Protein AF-A0AAN9AFI0-F1 (afdb_monomer_lite)

Sequence (143 aa):
MSPRDMRKLESALKARKTDNIKLVKYMKSPECLEHLWNIFNEKTSCKRHEDYQDMNLRKDLLWSGIGPFQLDEDDEQIMSVIDIMREEIKSKRPDYSNGADYAFRVWMPEAIKEALRVVKKVPESKLEEAMNKGYGETLTEKK

Organism: Halocaridina rubra (NCBI:txid373956)

pLDDT: mean 82.64, std 14.39, range [37.81, 97.62]

Radius of gyration: 15.96 Å; chains: 1; bounding box: 44×31×42 Å

Secondary structure (DSSP, 8-state):
--HHHHHHHHHHHHHHHHHHHHHHHHHTSHHHHHHHHHHHTTSS--HHHHHHHSTTTGGGG------SS---TT-HHHHHHHHHHHHHHHHH-TT-TTHHHHIIIIIHHHHHHHHHHHHS---HHHHHHHHHH-SS--GGG--

Structure (mmCIF, N/CA/C/O backbone):
data_AF-A0AAN9AFI0-F1
#
_entry.id   AF-A0AAN9AFI0-F1
#
loop_
_atom_site.group_PDB
_atom_site.id
_atom_site.type_symbol
_atom_site.label_atom_id
_atom_site.label_alt_id
_atom_site.label_comp_id
_atom_site.label_asym_id
_atom_site.label_entity_id
_atom_site.label_seq_id
_atom_site.pdbx_PDB_ins_code
_atom_site.Cartn_x
_atom_site.Cartn_y
_atom_site.Cartn_z
_atom_site.occupancy
_atom_site.B_iso_or_equiv
_atom_site.auth_seq_id
_atom_site.auth_comp_id
_atom_site.auth_asym_id
_atom_site.auth_atom_id
_atom_site.pdbx_PDB_model_num
ATOM 1 N N . MET A 1 1 ? 25.533 -17.908 -12.164 1.00 62.56 1 MET A N 1
ATOM 2 C CA . MET A 1 1 ? 25.262 -16.780 -13.085 1.00 62.56 1 MET A CA 1
ATOM 3 C C . MET A 1 1 ? 26.541 -16.407 -13.806 1.00 62.56 1 MET A C 1
ATOM 5 O O . MET A 1 1 ? 27.573 -16.334 -13.149 1.00 62.56 1 MET A O 1
ATOM 9 N N . SER A 1 2 ? 26.504 -16.181 -15.121 1.00 84.31 2 SER A N 1
ATOM 10 C CA . SER A 1 2 ? 27.673 -15.636 -15.822 1.00 84.31 2 SER A CA 1
ATOM 11 C C . SER A 1 2 ? 27.814 -14.125 -15.559 1.00 84.31 2 SER A C 1
ATOM 13 O O . SER A 1 2 ? 26.818 -13.467 -15.246 1.00 84.31 2 SER A O 1
ATOM 15 N N . PRO A 1 3 ? 29.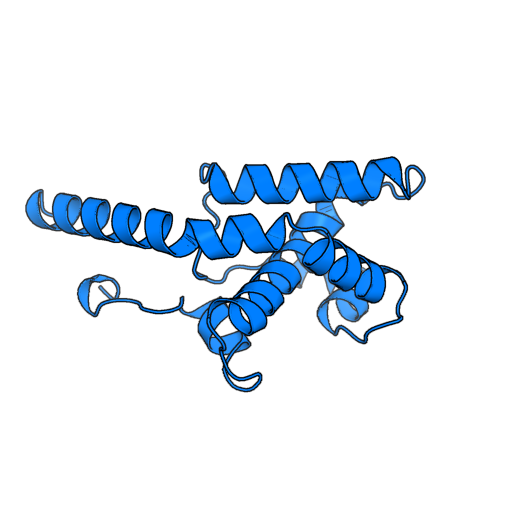002 -13.522 -15.754 1.00 83.12 3 PRO A N 1
ATOM 16 C CA . PRO A 1 3 ? 29.169 -12.065 -15.691 1.00 83.12 3 PRO A CA 1
ATOM 17 C C . PRO A 1 3 ? 28.240 -11.297 -16.648 1.00 83.12 3 PRO A C 1
ATOM 19 O O . PRO A 1 3 ? 27.859 -10.158 -16.384 1.00 83.12 3 PRO A O 1
ATOM 22 N N . ARG A 1 4 ? 27.845 -11.924 -17.764 1.00 77.31 4 ARG A N 1
ATOM 23 C CA . ARG A 1 4 ? 26.883 -11.365 -18.720 1.00 77.31 4 ARG A CA 1
ATOM 24 C C . ARG A 1 4 ? 25.459 -11.368 -18.165 1.00 77.31 4 ARG A C 1
ATOM 26 O O . ARG A 1 4 ? 24.719 -10.425 -18.431 1.00 77.31 4 ARG A O 1
ATOM 33 N N . ASP A 1 5 ? 25.091 -12.401 -17.414 1.00 73.75 5 ASP A N 1
ATOM 34 C CA . ASP A 1 5 ? 23.772 -12.500 -16.782 1.00 73.75 5 ASP A CA 1
ATOM 35 C C . ASP A 1 5 ? 23.651 -11.515 -15.618 1.00 73.75 5 ASP A C 1
ATOM 37 O O . ASP A 1 5 ? 22.640 -10.827 -15.528 1.00 73.75 5 ASP A O 1
ATOM 41 N N . MET A 1 6 ? 24.710 -11.342 -14.813 1.00 76.62 6 MET A N 1
ATOM 42 C CA . MET A 1 6 ? 24.724 -10.324 -13.750 1.00 76.62 6 MET A CA 1
ATOM 43 C C . MET A 1 6 ? 24.536 -8.907 -14.302 1.00 76.62 6 MET A C 1
ATOM 45 O O . MET A 1 6 ? 23.676 -8.179 -13.822 1.00 76.62 6 MET A O 1
ATOM 49 N N . ARG A 1 7 ? 25.240 -8.530 -15.379 1.00 78.69 7 ARG A N 1
ATOM 50 C CA . ARG A 1 7 ? 25.051 -7.205 -16.007 1.00 78.69 7 ARG A CA 1
ATOM 51 C C . ARG A 1 7 ? 23.639 -6.992 -16.559 1.00 78.69 7 ARG A C 1
ATOM 53 O O . ARG A 1 7 ? 23.127 -5.875 -16.531 1.00 78.69 7 ARG A O 1
ATOM 60 N N . LYS A 1 8 ? 23.008 -8.044 -17.094 1.00 77.62 8 LYS A N 1
ATOM 61 C CA . LYS A 1 8 ? 21.612 -7.974 -17.556 1.00 77.62 8 LYS A CA 1
ATOM 62 C C . LYS A 1 8 ? 20.653 -7.781 -16.386 1.00 77.62 8 LYS A C 1
ATOM 64 O O . LYS A 1 8 ? 19.754 -6.954 -16.494 1.00 77.62 8 LYS A O 1
ATOM 69 N N . LEU A 1 9 ? 20.875 -8.507 -15.292 1.00 75.69 9 LEU A N 1
ATOM 70 C CA . LEU A 1 9 ? 20.093 -8.387 -14.068 1.00 75.69 9 LEU A CA 1
ATOM 71 C C . LEU A 1 9 ? 20.204 -6.974 -13.480 1.00 75.69 9 LEU A C 1
ATOM 73 O O . LEU A 1 9 ? 19.187 -6.325 -13.276 1.00 75.69 9 LEU A O 1
ATOM 77 N N . GLU A 1 10 ? 21.417 -6.443 -13.315 1.00 77.88 10 GLU A N 1
ATOM 78 C CA . GLU A 1 10 ? 21.648 -5.073 -12.827 1.00 77.88 10 GLU A CA 1
ATOM 79 C C . GLU A 1 10 ? 20.941 -4.016 -13.689 1.00 77.88 10 GLU A C 1
ATOM 81 O O . GLU A 1 10 ? 20.301 -3.096 -13.172 1.00 77.88 10 GLU A O 1
ATOM 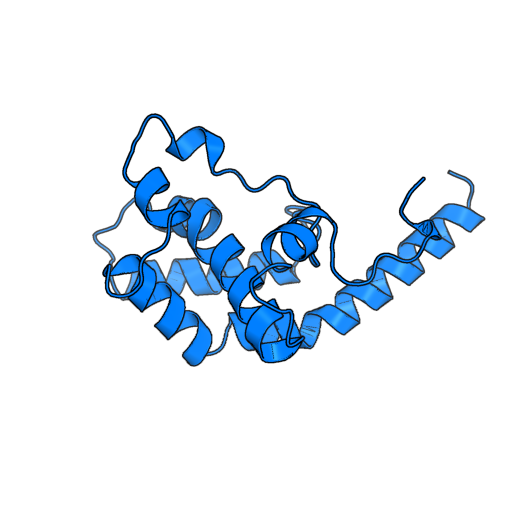86 N N . SER A 1 11 ? 21.018 -4.152 -15.017 1.00 79.38 11 SER A N 1
ATOM 87 C CA . SER A 1 11 ? 20.340 -3.241 -15.942 1.00 79.38 11 SER A CA 1
ATOM 88 C C . SER A 1 11 ? 18.817 -3.316 -15.815 1.00 79.38 11 SER A C 1
ATOM 90 O O . SER A 1 11 ? 18.155 -2.279 -15.889 1.00 79.38 11 SER A O 1
ATOM 92 N N . ALA A 1 12 ? 18.259 -4.516 -15.639 1.00 75.19 12 ALA A N 1
ATOM 93 C CA . ALA A 1 12 ? 16.825 -4.716 -15.462 1.00 75.19 12 ALA A CA 1
ATOM 94 C C . ALA A 1 12 ? 16.343 -4.132 -14.123 1.00 75.19 12 ALA A C 1
ATOM 96 O O . ALA A 1 12 ? 15.383 -3.362 -14.100 1.00 75.19 12 ALA A O 1
ATOM 97 N N . LEU A 1 13 ? 17.078 -4.374 -13.032 1.00 75.94 13 LEU A N 1
ATOM 98 C CA . LEU A 1 13 ? 16.794 -3.804 -11.711 1.00 75.94 13 LEU A CA 1
ATOM 99 C C . LEU A 1 13 ? 16.815 -2.272 -11.728 1.00 75.94 13 LEU A C 1
ATOM 101 O O . LEU A 1 13 ? 15.917 -1.627 -11.188 1.00 75.94 13 LEU A O 1
ATOM 105 N N . LYS A 1 14 ? 17.797 -1.660 -12.402 1.00 79.12 14 LYS A N 1
ATOM 106 C CA . LYS A 1 14 ? 17.871 -0.197 -12.533 1.00 79.12 14 LYS A CA 1
ATOM 107 C C . LYS A 1 14 ? 16.696 0.380 -13.331 1.00 79.12 14 LYS A C 1
ATOM 109 O O . LYS A 1 14 ? 16.163 1.432 -12.961 1.00 79.12 14 LYS A O 1
ATOM 114 N N . ALA A 1 15 ? 16.281 -0.294 -14.405 1.00 78.00 15 ALA A N 1
ATOM 115 C CA . ALA A 1 15 ? 15.107 0.100 -15.183 1.00 78.00 15 ALA A CA 1
ATOM 116 C C . ALA A 1 15 ? 13.826 0.023 -14.335 1.00 78.00 15 ALA A C 1
ATOM 118 O O . ALA A 1 15 ? 13.098 1.013 -14.256 1.00 78.00 15 ALA A O 1
ATOM 119 N N . ARG A 1 16 ? 13.621 -1.080 -13.598 1.00 75.75 16 ARG A N 1
ATOM 120 C CA . ARG A 1 16 ? 12.501 -1.229 -12.654 1.00 75.75 16 ARG A CA 1
ATOM 121 C C . ARG A 1 16 ? 12.491 -0.123 -11.598 1.00 75.75 16 ARG A C 1
ATOM 123 O O . ARG A 1 16 ? 11.478 0.553 -11.444 1.00 75.75 16 ARG A O 1
ATOM 130 N N . LYS A 1 17 ? 13.624 0.141 -10.931 1.00 77.94 17 LYS A N 1
ATOM 131 C CA . LYS A 1 17 ? 13.739 1.227 -9.934 1.00 77.94 17 LYS A CA 1
ATOM 132 C C . LYS A 1 17 ? 13.342 2.586 -10.508 1.00 77.94 17 LYS A C 1
ATOM 134 O O . LYS A 1 17 ? 12.692 3.370 -9.820 1.00 77.94 17 LYS A O 1
ATOM 139 N N . THR A 1 18 ? 13.693 2.854 -11.766 1.00 80.44 18 THR A N 1
ATOM 140 C CA . THR A 1 18 ? 13.323 4.096 -12.465 1.00 80.44 18 THR A CA 1
ATOM 141 C C . THR A 1 18 ? 11.820 4.156 -12.748 1.00 80.44 18 THR A C 1
ATOM 143 O O . THR A 1 18 ? 11.176 5.170 -12.470 1.00 80.44 18 THR A O 1
ATOM 146 N N . ASP A 1 19 ? 11.233 3.063 -13.232 1.00 79.50 19 ASP A N 1
ATOM 147 C CA . ASP A 1 19 ? 9.794 2.970 -13.501 1.00 79.50 19 ASP A CA 1
ATOM 148 C C . ASP A 1 19 ? 8.941 3.063 -12.230 1.00 79.50 19 ASP A C 1
ATOM 150 O O . ASP A 1 19 ? 7.813 3.577 -12.266 1.00 79.50 19 ASP A O 1
ATOM 154 N N . ASN A 1 20 ? 9.502 2.618 -11.109 1.00 85.00 20 ASN A N 1
ATOM 155 C CA . ASN A 1 20 ? 8.886 2.634 -9.793 1.00 85.00 20 ASN A CA 1
ATOM 156 C C . ASN A 1 20 ? 8.849 4.019 -9.148 1.00 85.00 20 ASN A C 1
ATOM 158 O O . ASN A 1 20 ? 8.002 4.246 -8.288 1.00 85.00 20 ASN A O 1
ATOM 162 N N . ILE A 1 21 ? 9.668 4.984 -9.584 1.00 88.62 21 ILE A N 1
ATOM 163 C CA . ILE A 1 21 ? 9.702 6.339 -8.996 1.00 88.62 21 ILE A CA 1
ATOM 164 C C . ILE A 1 21 ? 8.302 6.963 -8.951 1.00 88.62 21 ILE A C 1
ATOM 166 O O . ILE A 1 21 ? 7.918 7.573 -7.954 1.00 88.62 21 ILE A O 1
ATOM 170 N N . LYS A 1 22 ? 7.512 6.797 -10.019 1.00 89.06 22 LYS A N 1
ATOM 171 C CA . LYS A 1 22 ? 6.147 7.343 -10.085 1.00 89.06 22 LYS A CA 1
ATOM 172 C C . LYS A 1 22 ? 5.193 6.640 -9.117 1.00 89.06 22 LYS A C 1
ATOM 174 O O . LYS A 1 22 ? 4.338 7.308 -8.546 1.00 89.06 22 LYS A O 1
ATOM 179 N N . LEU A 1 23 ? 5.358 5.330 -8.924 1.00 91.00 23 LEU A N 1
ATOM 180 C CA . LEU A 1 23 ? 4.585 4.553 -7.953 1.00 91.00 23 LEU A CA 1
ATOM 181 C C . LEU A 1 23 ? 4.931 4.994 -6.530 1.00 91.00 23 LEU A C 1
ATOM 183 O O . LEU A 1 23 ? 4.039 5.363 -5.780 1.00 91.00 23 LEU A O 1
ATOM 187 N N . VAL A 1 24 ? 6.222 5.060 -6.195 1.00 91.56 24 VAL A N 1
ATOM 188 C CA . VAL A 1 24 ? 6.722 5.513 -4.885 1.00 91.56 24 VAL A CA 1
ATOM 189 C C . VAL A 1 24 ? 6.241 6.921 -4.571 1.00 91.56 24 VAL A C 1
ATOM 191 O O . VAL A 1 24 ? 5.752 7.176 -3.475 1.00 91.56 24 VAL A O 1
ATOM 194 N N . LYS A 1 25 ? 6.341 7.841 -5.536 1.00 93.81 25 LYS A N 1
ATOM 195 C CA . LYS A 1 25 ? 5.866 9.216 -5.365 1.00 93.81 25 LYS A CA 1
ATOM 196 C C . LYS A 1 25 ? 4.373 9.260 -5.039 1.00 93.81 25 LYS A C 1
ATOM 198 O O . LYS A 1 25 ? 3.977 10.049 -4.191 1.00 93.81 25 LYS A O 1
ATOM 203 N N . TYR A 1 26 ? 3.571 8.436 -5.708 1.00 95.25 26 TYR A N 1
ATOM 204 C CA . TYR A 1 26 ? 2.138 8.364 -5.453 1.00 95.25 26 TYR A CA 1
ATOM 205 C C . TYR A 1 26 ? 1.819 7.698 -4.107 1.00 95.25 26 TYR A C 1
ATOM 207 O O . TYR A 1 26 ? 1.012 8.223 -3.358 1.00 95.25 26 TYR A O 1
ATOM 215 N N . MET A 1 27 ? 2.500 6.611 -3.734 1.00 95.00 27 MET A N 1
ATOM 216 C CA . MET A 1 27 ? 2.282 5.947 -2.436 1.00 95.00 27 MET A CA 1
ATOM 217 C C . MET A 1 27 ? 2.545 6.868 -1.234 1.00 95.00 27 MET A C 1
ATOM 219 O O . MET A 1 27 ? 1.975 6.674 -0.167 1.00 95.00 27 MET A O 1
ATOM 223 N N . LYS A 1 28 ? 3.403 7.878 -1.410 1.00 95.00 28 LYS A N 1
ATOM 224 C CA . LYS A 1 28 ? 3.709 8.904 -0.402 1.00 95.00 28 LYS A CA 1
ATOM 225 C C . LYS A 1 28 ? 2.784 10.122 -0.466 1.00 95.00 28 LYS A C 1
ATOM 227 O O . LYS A 1 28 ? 2.969 11.059 0.307 1.00 95.00 28 LYS A O 1
ATOM 232 N N . SER A 1 29 ? 1.869 10.174 -1.429 1.00 96.56 29 SER A N 1
ATOM 233 C CA . SER A 1 29 ? 1.019 11.340 -1.637 1.00 96.56 29 SER A CA 1
ATOM 234 C C . SER A 1 29 ? -0.152 11.361 -0.646 1.00 96.56 29 SER A C 1
ATOM 236 O O . SER A 1 29 ? -0.576 10.299 -0.175 1.00 96.56 29 SER A O 1
ATOM 238 N N . PRO A 1 30 ? -0.705 12.547 -0.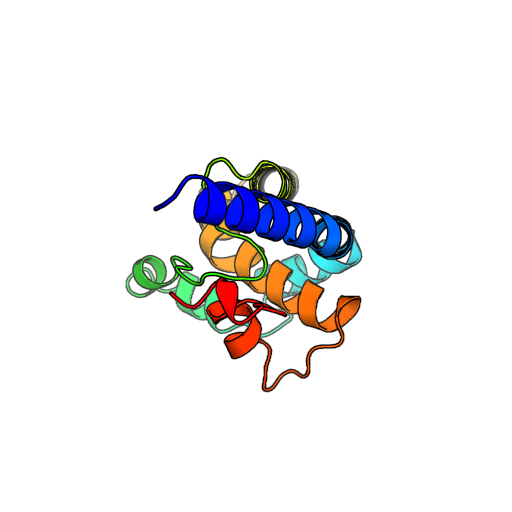328 1.00 96.69 30 PRO A N 1
ATOM 239 C CA . PRO A 1 30 ? -1.854 12.664 0.568 1.00 96.69 30 PRO A CA 1
ATOM 240 C C . PRO A 1 30 ? -3.054 11.827 0.122 1.00 96.69 30 PRO A C 1
ATOM 242 O O . PRO A 1 30 ? -3.738 11.258 0.962 1.00 96.69 30 PRO A O 1
ATOM 245 N N . GLU A 1 31 ? -3.276 11.706 -1.187 1.00 96.94 31 GLU A N 1
ATOM 246 C CA . GLU A 1 31 ? -4.383 10.942 -1.762 1.00 96.94 31 GLU A CA 1
ATOM 247 C C . GLU A 1 31 ? -4.260 9.445 -1.451 1.00 96.94 31 GLU A C 1
ATOM 249 O O . GLU A 1 31 ? -5.237 8.806 -1.063 1.00 96.94 31 GLU A O 1
ATOM 254 N N . CYS A 1 32 ? -3.053 8.879 -1.575 1.00 97.19 32 CYS A N 1
ATOM 255 C CA . CYS A 1 32 ? -2.826 7.484 -1.211 1.00 97.19 32 CYS A CA 1
ATOM 256 C C . CYS A 1 32 ? -2.953 7.288 0.305 1.00 97.19 32 CYS A C 1
ATOM 258 O O . CYS A 1 32 ? -3.591 6.338 0.752 1.00 97.19 32 CYS A O 1
ATOM 260 N N . LEU A 1 33 ? -2.396 8.195 1.114 1.00 97.19 33 LEU A N 1
ATOM 261 C CA . LEU A 1 33 ? -2.515 8.114 2.573 1.00 97.19 33 LEU A CA 1
ATOM 262 C C . LEU A 1 33 ? -3.975 8.224 3.036 1.00 97.19 33 LEU A C 1
ATOM 264 O O . LEU A 1 33 ? -4.388 7.499 3.938 1.00 97.19 33 LEU A O 1
ATOM 268 N N . GLU A 1 34 ? -4.782 9.078 2.408 1.00 97.62 34 GLU A N 1
ATOM 269 C CA . GLU A 1 34 ? -6.218 9.181 2.675 1.00 97.62 34 GLU A CA 1
ATOM 270 C C . GLU A 1 34 ? -6.945 7.866 2.370 1.00 97.62 34 GLU A C 1
ATOM 272 O O . GLU A 1 34 ? -7.738 7.401 3.191 1.00 97.62 34 GLU A O 1
ATOM 277 N N . HIS A 1 35 ? -6.639 7.221 1.241 1.00 97.12 35 HIS A N 1
ATOM 278 C CA . HIS A 1 35 ? -7.174 5.897 0.918 1.00 97.12 35 HIS A CA 1
ATOM 279 C C . HIS A 1 35 ? -6.832 4.858 2.001 1.00 97.12 35 HIS A C 1
ATOM 281 O O . HIS A 1 35 ? -7.714 4.153 2.496 1.00 97.12 35 HIS A O 1
ATOM 287 N N . LEU A 1 36 ? -5.574 4.816 2.444 1.00 97.25 36 LEU A N 1
ATOM 288 C CA . LEU A 1 36 ? -5.115 3.912 3.503 1.00 97.25 36 LEU A CA 1
ATOM 289 C C . LEU A 1 36 ? -5.797 4.184 4.852 1.00 97.25 36 LEU A C 1
ATOM 291 O O . LEU A 1 36 ? -6.110 3.251 5.599 1.00 97.25 36 LEU A O 1
ATOM 295 N N . TRP A 1 37 ? -6.079 5.451 5.155 1.00 97.62 37 TRP A N 1
ATOM 296 C CA . TRP A 1 37 ? -6.872 5.839 6.319 1.00 97.62 37 TRP A CA 1
ATOM 297 C C . TRP A 1 37 ? -8.341 5.447 6.189 1.00 97.62 37 TRP A C 1
ATOM 299 O O . TRP A 1 37 ? -8.955 5.080 7.190 1.00 97.62 37 TRP A O 1
ATOM 309 N N . ASN A 1 38 ? -8.922 5.505 4.993 1.00 97.62 38 ASN A N 1
ATOM 310 C CA . ASN A 1 38 ? -10.285 5.028 4.769 1.00 97.62 38 ASN A CA 1
ATOM 311 C C . ASN A 1 38 ? -10.388 3.516 4.996 1.00 97.62 38 ASN A C 1
ATOM 313 O O . ASN A 1 38 ? -11.367 3.077 5.593 1.00 97.62 38 ASN A O 1
ATOM 317 N N . ILE A 1 39 ? -9.362 2.743 4.627 1.00 96.69 39 ILE A N 1
ATOM 318 C CA . ILE A 1 39 ? -9.254 1.323 4.993 1.00 96.69 39 ILE A CA 1
ATOM 319 C C . ILE A 1 39 ? -9.139 1.160 6.513 1.00 96.69 39 ILE A C 1
ATOM 321 O O . ILE A 1 39 ? -9.904 0.416 7.112 1.00 96.69 39 ILE A O 1
ATOM 325 N N . PHE A 1 40 ? -8.210 1.879 7.153 1.00 95.69 40 PHE A N 1
ATOM 326 C CA . PHE A 1 40 ? -7.972 1.766 8.597 1.00 95.69 40 PHE A CA 1
ATOM 327 C C . PHE A 1 40 ? -9.211 2.098 9.442 1.00 95.69 40 PHE A C 1
ATOM 329 O O . PHE A 1 40 ? -9.425 1.494 10.485 1.00 95.69 40 PHE A O 1
ATOM 336 N N . ASN A 1 41 ? -10.012 3.070 8.999 1.00 95.69 41 ASN A N 1
ATOM 337 C CA . ASN A 1 41 ? -11.242 3.497 9.667 1.00 95.69 41 ASN A CA 1
ATOM 338 C C . ASN A 1 41 ? -12.494 2.769 9.146 1.00 95.69 41 ASN A C 1
ATOM 340 O O . ASN A 1 41 ? -13.597 3.274 9.348 1.00 95.69 41 ASN A O 1
ATOM 344 N N . GLU A 1 42 ? -12.331 1.658 8.419 1.00 95.19 42 GLU A N 1
ATOM 345 C CA . GLU A 1 42 ? -13.424 0.813 7.909 1.00 95.19 42 GLU A CA 1
ATOM 346 C C . GLU A 1 42 ? -14.427 1.547 6.990 1.00 95.19 42 GLU A C 1
ATOM 348 O O . GLU A 1 42 ? -15.547 1.096 6.756 1.00 95.19 42 GLU A O 1
ATOM 353 N N . LYS A 1 43 ? -14.025 2.682 6.405 1.00 96.62 43 LYS A N 1
ATOM 354 C CA . LYS A 1 43 ? -14.805 3.414 5.390 1.00 96.62 43 LYS A CA 1
ATOM 355 C C . LYS A 1 43 ? -14.692 2.780 4.004 1.00 96.62 43 LYS A C 1
ATOM 357 O O . LYS A 1 43 ? -15.477 3.088 3.110 1.00 96.62 43 LYS A O 1
ATOM 362 N N . THR A 1 44 ? -13.687 1.938 3.794 1.00 94.50 44 THR A N 1
ATOM 363 C CA . THR A 1 44 ? -13.467 1.166 2.569 1.00 94.50 44 THR A CA 1
ATOM 364 C C . THR A 1 44 ? -13.206 -0.278 2.972 1.00 94.50 44 THR A C 1
ATOM 366 O O . THR A 1 44 ? -12.288 -0.530 3.749 1.00 94.50 44 THR A O 1
ATOM 369 N N . SER A 1 45 ? -14.008 -1.220 2.459 1.00 93.56 45 SER A N 1
ATOM 370 C CA . SER A 1 45 ? -13.784 -2.646 2.727 1.00 93.56 45 SER A CA 1
ATOM 371 C C . SER A 1 45 ? -12.451 -3.079 2.131 1.00 93.56 45 SER A C 1
ATOM 373 O O . SER A 1 45 ? -12.112 -2.746 0.993 1.00 93.56 45 SER A O 1
ATOM 375 N N . CYS A 1 46 ? -11.690 -3.814 2.931 1.00 93.81 46 CYS A N 1
ATOM 376 C CA . CYS A 1 46 ? -10.401 -4.350 2.557 1.00 93.81 46 CYS A CA 1
ATOM 377 C C . CYS A 1 46 ? -10.235 -5.686 3.267 1.00 93.81 46 CYS A C 1
ATOM 379 O O . CYS A 1 46 ? -10.010 -5.736 4.476 1.00 93.81 46 CYS A O 1
ATOM 381 N N . LYS A 1 47 ? -10.280 -6.773 2.498 1.00 91.94 47 LYS A N 1
ATOM 382 C CA . LYS A 1 47 ? -10.125 -8.127 3.034 1.00 91.94 47 LYS A CA 1
ATOM 383 C C . LYS A 1 47 ? -8.847 -8.286 3.867 1.00 91.94 47 LYS A C 1
ATOM 385 O O . LYS A 1 47 ? -8.858 -8.914 4.911 1.00 91.94 47 LYS A O 1
ATOM 390 N N . ARG A 1 48 ? -7.745 -7.664 3.440 1.00 91.94 48 ARG A N 1
ATOM 391 C CA . ARG A 1 48 ? -6.456 -7.732 4.142 1.00 91.94 48 ARG A CA 1
ATOM 392 C C . ARG A 1 48 ? -6.494 -7.016 5.500 1.00 91.94 48 ARG A C 1
ATOM 394 O O . ARG A 1 48 ? -5.820 -7.450 6.427 1.00 91.94 48 ARG A O 1
ATOM 401 N N . HIS A 1 49 ? -7.283 -5.945 5.626 1.00 93.94 49 HIS A N 1
ATOM 402 C CA . HIS A 1 49 ? -7.562 -5.304 6.913 1.00 93.94 49 HIS A CA 1
ATOM 403 C C . HIS A 1 49 ? -8.431 -6.203 7.797 1.00 93.94 49 HIS A C 1
ATOM 405 O O . HIS A 1 49 ? -8.096 -6.398 8.961 1.00 93.94 49 HIS A O 1
ATOM 411 N N . GLU A 1 50 ? -9.500 -6.779 7.243 1.00 93.19 50 GLU A N 1
ATOM 412 C CA . GLU A 1 50 ? -10.398 -7.704 7.948 1.00 93.19 50 GLU A CA 1
ATOM 413 C C . GLU A 1 50 ? -9.618 -8.910 8.503 1.00 93.19 50 GLU A C 1
ATOM 415 O O . GLU A 1 50 ? -9.654 -9.176 9.704 1.00 93.19 50 GLU A O 1
ATOM 420 N N . ASP A 1 51 ? -8.805 -9.554 7.662 1.00 93.56 51 ASP A N 1
ATOM 421 C CA . ASP A 1 51 ? -7.939 -10.674 8.041 1.00 93.56 51 ASP A CA 1
ATOM 422 C C . ASP A 1 51 ? -6.890 -10.259 9.096 1.00 93.56 51 ASP A C 1
ATOM 424 O O . ASP A 1 51 ? -6.476 -11.070 9.920 1.00 93.56 51 ASP A O 1
ATOM 428 N N . TYR A 1 52 ? -6.447 -8.994 9.118 1.00 92.62 52 TYR A N 1
ATOM 429 C CA . TYR A 1 52 ? -5.466 -8.515 10.102 1.00 92.62 52 TYR A CA 1
ATOM 430 C C . TYR A 1 52 ? -6.048 -8.423 11.519 1.00 92.62 52 TYR A C 1
ATOM 432 O O . TYR A 1 52 ? -5.308 -8.559 12.508 1.00 92.62 52 TYR A O 1
ATOM 440 N N . GLN A 1 53 ? -7.357 -8.177 11.631 1.00 90.06 53 GLN A N 1
ATOM 441 C CA . GLN A 1 53 ? -8.049 -8.145 12.919 1.00 90.06 53 GLN A CA 1
ATOM 442 C C . GLN A 1 53 ? -8.139 -9.543 13.549 1.00 90.06 53 GLN A C 1
ATOM 444 O O . GLN A 1 53 ? -8.150 -9.655 14.776 1.00 90.06 53 GLN A O 1
ATOM 449 N N . ASP A 1 54 ? -8.112 -10.608 12.743 1.00 90.25 54 ASP A N 1
ATOM 450 C CA . ASP A 1 54 ? -8.012 -11.982 13.233 1.00 90.25 54 ASP A CA 1
ATOM 451 C C . ASP A 1 54 ? -6.548 -12.352 13.539 1.00 90.25 54 ASP A C 1
ATOM 453 O O . ASP A 1 54 ? -5.686 -12.452 12.662 1.00 90.25 54 ASP A O 1
ATOM 457 N N . MET A 1 55 ? -6.253 -12.600 14.819 1.00 83.19 55 MET A N 1
ATOM 458 C CA . MET A 1 55 ? -4.910 -12.985 15.269 1.00 83.19 55 MET A CA 1
ATOM 459 C C . MET A 1 55 ? -4.382 -14.268 14.612 1.00 83.19 55 MET A C 1
ATOM 461 O O . MET A 1 55 ? -3.162 -14.423 14.492 1.00 83.19 55 MET A O 1
ATOM 465 N N . ASN A 1 56 ? -5.259 -15.183 14.193 1.00 84.94 56 ASN A N 1
ATOM 466 C CA . ASN A 1 56 ? -4.853 -16.423 13.536 1.00 84.94 56 ASN A CA 1
ATOM 467 C C . ASN A 1 56 ? -4.416 -16.174 12.092 1.00 84.94 56 ASN A C 1
ATOM 469 O O . ASN A 1 56 ? -3.433 -16.764 11.654 1.00 84.94 56 ASN A O 1
ATOM 473 N N . LEU A 1 57 ? -5.100 -15.267 11.391 1.00 85.69 57 LEU A N 1
ATOM 474 C CA . LEU A 1 57 ? -4.847 -14.964 9.981 1.00 85.69 57 LEU A CA 1
ATOM 475 C C . LEU A 1 57 ? -3.720 -13.945 9.791 1.00 85.69 57 LEU A C 1
ATOM 477 O O . LEU A 1 57 ? -3.029 -13.974 8.775 1.00 85.69 57 LEU A O 1
ATOM 481 N N . ARG A 1 58 ? -3.452 -13.085 10.785 1.00 84.19 58 ARG A N 1
ATOM 482 C CA . ARG A 1 58 ? -2.408 -12.045 10.710 1.00 84.19 58 ARG A CA 1
ATOM 483 C C . ARG A 1 58 ? -1.042 -12.574 10.265 1.00 84.19 58 ARG A C 1
ATOM 485 O O . ARG A 1 58 ? -0.311 -11.874 9.559 1.00 84.19 58 ARG A O 1
ATOM 492 N N . LYS A 1 59 ? -0.682 -13.793 10.679 1.00 78.62 59 LYS A N 1
ATOM 493 C CA . LYS A 1 59 ? 0.603 -14.430 10.342 1.00 78.62 59 LYS A CA 1
ATOM 494 C C . LYS A 1 59 ? 0.755 -14.655 8.838 1.00 78.62 59 LYS A C 1
ATOM 496 O O . LYS A 1 59 ? 1.847 -14.433 8.318 1.00 78.62 59 LYS A O 1
ATOM 501 N N . ASP A 1 60 ? -0.344 -14.965 8.159 1.00 81.38 60 ASP A N 1
ATOM 502 C CA . ASP A 1 60 ? -0.392 -15.298 6.734 1.00 81.38 60 ASP A CA 1
ATOM 503 C C . ASP A 1 60 ? -0.435 -14.053 5.830 1.00 81.38 60 ASP A C 1
ATOM 505 O O . ASP A 1 60 ? -0.314 -14.154 4.612 1.00 81.38 60 ASP A O 1
ATOM 509 N N . LEU A 1 61 ? -0.550 -12.854 6.414 1.00 82.81 61 LEU A N 1
ATOM 510 C CA . LEU A 1 61 ? -0.600 -11.586 5.673 1.00 82.81 61 LEU A CA 1
ATOM 511 C C . LEU A 1 61 ? 0.765 -11.049 5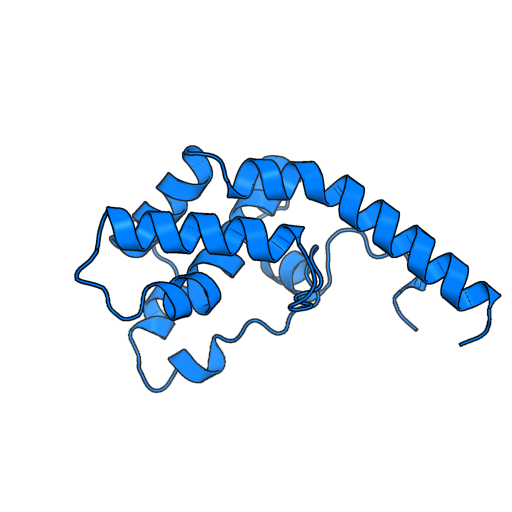.243 1.00 82.81 61 LEU A C 1
ATOM 513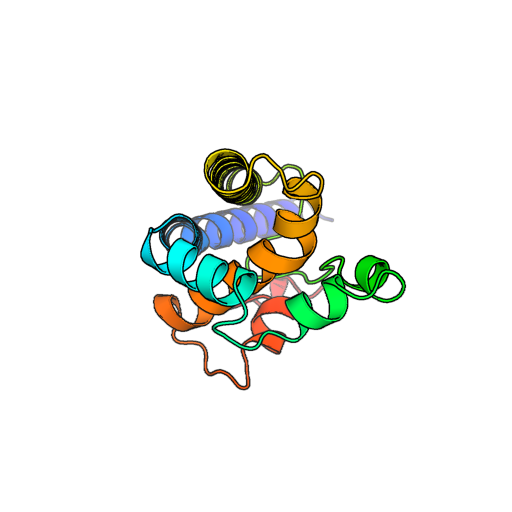 O O . LEU A 1 61 ? 0.833 -10.003 4.590 1.00 82.81 61 LEU A O 1
ATOM 517 N N . LEU A 1 62 ? 1.849 -11.744 5.597 1.00 75.75 62 LEU A N 1
ATOM 518 C CA . LEU A 1 62 ? 3.177 -11.436 5.080 1.00 75.75 62 LEU A CA 1
ATOM 519 C C . LEU A 1 62 ? 3.138 -11.522 3.556 1.00 75.75 62 LEU A C 1
ATOM 521 O O . LEU A 1 62 ? 2.955 -12.587 2.969 1.00 75.75 62 LEU A O 1
ATOM 525 N N . TRP A 1 63 ? 3.265 -10.367 2.911 1.00 69.31 63 TRP A N 1
ATOM 526 C CA . TRP A 1 63 ? 3.302 -10.313 1.464 1.00 69.31 63 TRP A CA 1
ATOM 527 C C . TRP A 1 63 ? 4.639 -10.886 0.982 1.00 69.31 63 TRP A C 1
ATOM 529 O O . TRP A 1 63 ? 5.698 -10.373 1.321 1.00 69.31 63 TRP A O 1
ATOM 539 N N . SER A 1 64 ? 4.568 -11.973 0.216 1.00 64.56 64 SER A N 1
ATOM 540 C CA . SER A 1 64 ? 5.713 -12.694 -0.357 1.00 64.56 64 SER A CA 1
ATOM 541 C C . SER A 1 64 ? 5.808 -12.548 -1.881 1.00 64.56 64 SER A C 1
ATOM 543 O O . SER A 1 64 ? 6.576 -13.257 -2.531 1.00 64.56 64 SER A O 1
ATOM 545 N N . GLY A 1 65 ? 4.990 -11.671 -2.470 1.00 58.78 65 GLY A N 1
ATOM 546 C CA . GLY A 1 65 ? 4.963 -11.458 -3.913 1.00 58.78 65 GLY A CA 1
ATOM 547 C C . GLY A 1 65 ? 6.211 -10.732 -4.411 1.00 58.78 65 GLY A C 1
ATOM 548 O O . GLY A 1 65 ? 6.834 -9.968 -3.680 1.00 58.78 65 GLY A O 1
ATOM 549 N N . ILE A 1 66 ? 6.549 -10.952 -5.684 1.00 57.94 66 ILE A N 1
ATOM 550 C CA . ILE A 1 66 ? 7.705 -10.307 -6.325 1.00 57.94 66 ILE A CA 1
ATOM 551 C C . ILE A 1 66 ? 7.425 -8.823 -6.584 1.00 57.94 66 ILE A C 1
ATOM 553 O O . ILE A 1 66 ? 8.361 -8.033 -6.572 1.00 57.94 66 ILE A O 1
ATOM 557 N N . GLY A 1 67 ? 6.155 -8.447 -6.797 1.00 60.38 67 GLY A N 1
ATOM 558 C CA . GLY A 1 67 ? 5.715 -7.059 -6.944 1.00 60.38 67 GLY A CA 1
ATOM 559 C C . GLY A 1 67 ? 6.398 -6.258 -8.052 1.00 60.38 67 GLY A C 1
ATOM 560 O O . GLY A 1 67 ? 7.308 -6.723 -8.736 1.00 60.38 67 GLY A O 1
ATOM 561 N N . PRO A 1 68 ? 5.978 -5.001 -8.274 1.00 59.66 68 PRO A N 1
ATOM 562 C CA . PRO A 1 68 ? 6.848 -4.039 -8.950 1.00 59.66 68 PRO A CA 1
ATOM 563 C C . PRO A 1 68 ? 8.113 -3.755 -8.119 1.00 59.66 68 PRO A C 1
ATOM 565 O O . PRO A 1 68 ? 9.128 -3.337 -8.670 1.00 59.66 68 PRO A O 1
ATOM 568 N N . PHE A 1 69 ? 8.059 -4.009 -6.812 1.00 67.50 69 PHE A N 1
ATOM 569 C CA . PHE A 1 69 ? 9.152 -3.839 -5.868 1.00 67.50 69 PHE A CA 1
ATOM 570 C C . PHE A 1 69 ? 9.603 -5.199 -5.359 1.00 67.50 69 PHE A C 1
ATOM 572 O O . PHE A 1 69 ? 8.777 -5.926 -4.812 1.00 67.50 69 PHE A O 1
ATOM 579 N N . GLN A 1 70 ? 10.899 -5.501 -5.457 1.00 60.09 70 GLN A N 1
ATOM 580 C CA . GLN A 1 70 ? 11.460 -6.527 -4.588 1.00 60.09 70 GLN A CA 1
ATOM 581 C C . GLN A 1 70 ? 11.338 -6.002 -3.157 1.00 60.09 70 GLN A C 1
ATOM 583 O O . GLN A 1 70 ? 11.882 -4.945 -2.845 1.00 60.09 70 GLN A O 1
ATOM 588 N N . LEU A 1 71 ? 10.615 -6.721 -2.297 1.00 55.03 71 LEU A N 1
ATOM 589 C CA . LEU A 1 71 ? 10.713 -6.562 -0.845 1.00 55.03 71 LEU A CA 1
ATOM 590 C C . LEU A 1 71 ? 12.061 -7.121 -0.374 1.00 55.03 71 LEU A C 1
ATOM 592 O O . LEU A 1 71 ? 12.119 -8.067 0.405 1.00 55.03 71 LEU A O 1
ATOM 596 N N . ASP A 1 72 ? 13.148 -6.592 -0.918 1.00 57.97 72 ASP A N 1
ATOM 597 C CA . ASP A 1 72 ? 14.421 -6.704 -0.239 1.00 57.97 72 ASP A CA 1
ATOM 598 C C . ASP A 1 72 ? 14.382 -5.664 0.881 1.00 57.97 72 ASP A C 1
ATOM 600 O O . ASP A 1 72 ? 13.999 -4.514 0.638 1.00 57.97 72 ASP A O 1
ATOM 604 N N . GLU A 1 73 ? 14.721 -6.054 2.108 1.00 52.59 73 GLU A N 1
ATOM 605 C CA . GLU A 1 73 ? 14.762 -5.123 3.249 1.00 52.59 73 GLU A CA 1
ATOM 606 C C . GLU A 1 73 ? 15.764 -3.976 3.000 1.00 52.59 73 GLU A C 1
ATOM 608 O O . GLU A 1 73 ? 15.668 -2.913 3.613 1.00 52.59 73 GLU A O 1
ATOM 613 N N . ASP A 1 74 ? 16.651 -4.160 2.018 1.00 55.28 74 ASP A N 1
ATOM 614 C CA . ASP A 1 74 ? 17.624 -3.186 1.536 1.00 55.28 74 ASP A CA 1
ATOM 615 C C . ASP A 1 74 ? 17.106 -2.271 0.398 1.00 55.28 74 ASP A C 1
ATOM 617 O O . ASP A 1 74 ? 17.840 -1.391 -0.071 1.00 55.28 74 ASP A O 1
ATOM 621 N N . ASP A 1 75 ? 15.861 -2.417 -0.088 1.00 73.69 75 ASP A N 1
ATOM 622 C CA . ASP A 1 75 ? 15.316 -1.476 -1.080 1.00 73.69 75 ASP A CA 1
ATOM 623 C C . ASP A 1 75 ? 14.880 -0.159 -0.414 1.00 73.69 75 ASP A C 1
ATOM 625 O O . ASP A 1 75 ? 13.766 -0.003 0.097 1.00 73.69 75 ASP A O 1
ATOM 629 N N . GLU A 1 76 ? 15.766 0.837 -0.486 1.00 80.62 76 GLU A N 1
ATOM 630 C CA . GLU A 1 76 ? 15.551 2.210 -0.011 1.00 80.62 76 GLU A CA 1
ATOM 631 C C . GLU A 1 76 ? 14.202 2.818 -0.452 1.00 80.62 76 GLU A C 1
ATOM 633 O O . GLU A 1 76 ? 13.597 3.612 0.280 1.00 80.62 76 GLU A O 1
ATOM 638 N N . GLN A 1 77 ? 13.691 2.463 -1.641 1.00 81.88 77 GLN A N 1
ATOM 639 C CA . GLN A 1 77 ? 12.401 2.972 -2.114 1.00 81.88 77 GLN A CA 1
ATOM 640 C C . GLN A 1 77 ? 11.252 2.475 -1.240 1.00 81.88 77 GLN A C 1
ATOM 642 O O . GLN A 1 77 ? 10.362 3.262 -0.917 1.00 81.88 77 GLN A O 1
ATOM 647 N N . ILE A 1 78 ? 11.290 1.207 -0.833 1.00 80.06 78 ILE A N 1
ATOM 648 C CA . ILE A 1 78 ? 10.273 0.595 0.018 1.00 80.06 78 ILE A CA 1
ATOM 649 C C . ILE A 1 78 ? 10.396 1.089 1.446 1.00 80.06 78 ILE A C 1
ATOM 651 O O . ILE A 1 78 ? 9.408 1.566 2.006 1.00 80.06 78 ILE A O 1
ATOM 655 N N . MET A 1 79 ? 11.607 1.062 1.999 1.00 83.81 79 MET A N 1
ATOM 656 C CA . MET A 1 79 ? 11.856 1.520 3.365 1.00 83.81 79 MET A CA 1
ATOM 657 C C . MET A 1 79 ? 11.368 2.954 3.564 1.00 83.81 79 MET A C 1
ATOM 659 O O . MET A 1 79 ? 10.623 3.243 4.496 1.00 83.81 79 MET A O 1
ATOM 663 N N . SER A 1 80 ? 11.642 3.834 2.599 1.00 89.62 80 SER A N 1
ATOM 664 C CA . SER A 1 80 ? 11.189 5.223 2.671 1.00 89.62 80 SER A CA 1
ATOM 665 C C . SER A 1 80 ? 9.667 5.419 2.567 1.00 89.62 80 SER A C 1
ATOM 667 O O . SER A 1 80 ? 9.167 6.470 2.963 1.00 89.62 80 SER A O 1
ATOM 669 N N . VAL A 1 81 ? 8.916 4.477 1.989 1.00 90.88 81 VAL A N 1
ATOM 670 C CA . VAL A 1 81 ? 7.438 4.504 1.971 1.00 90.88 81 VAL A CA 1
ATOM 671 C C . VAL A 1 81 ? 6.900 4.015 3.309 1.00 90.88 81 VAL A C 1
ATOM 673 O O . VAL A 1 81 ? 6.021 4.648 3.891 1.00 90.88 81 VAL A O 1
ATOM 676 N N . ILE A 1 82 ? 7.473 2.928 3.817 1.00 88.31 82 ILE A N 1
ATOM 677 C CA . ILE A 1 82 ? 7.102 2.331 5.097 1.00 88.31 82 ILE A CA 1
ATOM 678 C C . ILE A 1 82 ? 7.363 3.300 6.247 1.00 88.31 82 ILE A C 1
ATOM 680 O O . ILE A 1 82 ? 6.505 3.450 7.112 1.00 88.31 82 ILE A O 1
ATOM 684 N N . ASP A 1 83 ? 8.491 4.005 6.250 1.00 90.56 83 ASP A N 1
ATOM 685 C CA . ASP A 1 83 ? 8.797 4.993 7.287 1.00 90.56 83 ASP A CA 1
ATOM 686 C C . ASP A 1 83 ? 7.757 6.117 7.324 1.00 90.56 83 ASP A C 1
ATOM 688 O O . ASP A 1 83 ? 7.281 6.483 8.398 1.00 90.56 83 ASP A O 1
ATOM 692 N N . ILE A 1 84 ? 7.320 6.600 6.157 1.00 93.88 84 ILE A N 1
ATOM 693 C CA . ILE A 1 84 ? 6.242 7.595 6.066 1.00 93.88 84 ILE A CA 1
ATOM 694 C C . ILE A 1 84 ? 4.942 7.031 6.636 1.00 93.88 84 ILE A C 1
ATOM 696 O O . ILE A 1 84 ? 4.303 7.684 7.454 1.00 93.88 84 ILE A O 1
ATOM 700 N N . MET A 1 85 ? 4.565 5.811 6.256 1.00 94.06 85 MET A N 1
ATOM 701 C CA . MET A 1 85 ? 3.365 5.146 6.772 1.00 94.06 85 MET A CA 1
ATOM 702 C C . MET A 1 85 ? 3.410 4.964 8.293 1.00 94.06 85 MET A C 1
ATOM 704 O O . MET A 1 85 ? 2.416 5.189 8.981 1.00 94.06 85 MET A O 1
ATOM 708 N N . ARG A 1 86 ? 4.566 4.578 8.837 1.00 91.56 86 ARG A N 1
ATOM 709 C CA . ARG A 1 86 ? 4.765 4.383 10.276 1.00 91.56 86 ARG A CA 1
ATOM 710 C C . ARG A 1 86 ? 4.627 5.687 11.046 1.00 91.56 86 ARG A C 1
ATOM 712 O O . ARG A 1 86 ? 3.918 5.712 12.051 1.00 91.56 86 ARG A O 1
ATOM 719 N N . GLU A 1 87 ? 5.272 6.753 10.584 1.00 93.19 87 GLU A N 1
ATOM 720 C CA . GLU A 1 87 ? 5.161 8.074 11.209 1.00 93.19 87 GLU A CA 1
ATOM 721 C C . GLU A 1 87 ? 3.742 8.649 11.068 1.00 93.19 87 GLU A C 1
ATOM 723 O O . GLU A 1 87 ? 3.210 9.237 12.011 1.00 93.19 87 GLU A O 1
ATOM 728 N N . GLU A 1 88 ? 3.070 8.398 9.944 1.00 95.38 88 GLU A N 1
ATOM 729 C CA . GLU A 1 88 ? 1.672 8.774 9.726 1.00 95.38 88 GLU A CA 1
ATOM 730 C C . GLU A 1 88 ? 0.735 8.092 10.741 1.00 95.38 88 GLU A C 1
ATOM 732 O O . GLU A 1 88 ? -0.064 8.767 11.393 1.00 95.38 88 GLU A O 1
ATOM 737 N N . ILE A 1 89 ? 0.862 6.774 10.954 1.00 93.81 89 ILE A N 1
ATOM 738 C CA . ILE A 1 89 ? 0.080 6.055 11.979 1.00 93.81 89 ILE A CA 1
ATOM 739 C C . ILE A 1 89 ? 0.421 6.580 13.369 1.00 93.81 89 ILE A C 1
ATOM 741 O O . ILE A 1 89 ? -0.478 6.911 14.135 1.00 93.81 89 ILE A O 1
ATOM 745 N N . LYS A 1 90 ? 1.710 6.680 13.700 1.00 93.31 90 LYS A N 1
ATOM 746 C CA . LYS A 1 90 ? 2.176 7.092 15.028 1.00 93.31 90 LYS A CA 1
ATOM 747 C C . LYS A 1 90 ? 1.713 8.502 15.394 1.00 93.31 90 LYS A C 1
ATOM 749 O O . LYS A 1 90 ? 1.367 8.744 16.547 1.00 93.31 90 LYS A O 1
ATOM 754 N N . SER A 1 91 ? 1.694 9.424 14.433 1.00 94.38 91 SER A N 1
ATOM 755 C CA . SER A 1 91 ? 1.274 10.810 14.661 1.00 94.38 91 SER A CA 1
ATOM 756 C C . SER A 1 91 ? -0.233 10.949 14.901 1.00 94.38 91 SER A C 1
ATOM 758 O O . SER A 1 91 ? -0.641 11.752 15.738 1.00 94.38 91 SER A O 1
ATOM 760 N N . LYS A 1 92 ? -1.067 10.157 14.214 1.00 94.31 92 LYS A N 1
ATOM 761 C CA . LYS A 1 92 ? -2.538 10.239 14.304 1.00 94.31 92 LYS A CA 1
ATOM 762 C C . LYS A 1 92 ? -3.162 9.257 15.297 1.00 94.31 92 LYS A C 1
ATOM 764 O O . LYS A 1 92 ? -4.234 9.528 15.831 1.00 94.31 92 LYS A O 1
ATOM 769 N N . ARG A 1 93 ? -2.513 8.118 15.531 1.00 92.44 93 ARG A N 1
ATOM 770 C CA . ARG A 1 93 ? -2.926 7.034 16.434 1.00 92.44 93 ARG A CA 1
ATOM 771 C C . ARG A 1 93 ? -1.739 6.566 17.285 1.00 92.44 93 ARG A C 1
ATOM 773 O O . ARG A 1 93 ? -1.284 5.430 17.144 1.00 92.44 93 ARG A O 1
ATOM 780 N N . PRO A 1 94 ? -1.223 7.424 18.185 1.00 90.38 94 PRO A N 1
ATOM 781 C CA . PRO A 1 94 ? -0.114 7.064 19.074 1.00 90.38 94 PRO A CA 1
ATOM 782 C C . PRO A 1 94 ? -0.469 5.925 20.044 1.00 90.38 94 PRO A C 1
ATOM 784 O O . PRO A 1 94 ? 0.420 5.268 20.578 1.00 90.38 94 PRO A O 1
ATOM 787 N N . ASP A 1 95 ? -1.762 5.680 20.261 1.00 91.44 95 ASP A N 1
ATOM 788 C CA . ASP A 1 95 ? -2.311 4.570 21.040 1.00 91.44 95 ASP A CA 1
ATOM 789 C C . ASP A 1 95 ? -2.188 3.209 20.332 1.00 91.44 95 ASP A C 1
ATOM 791 O O . ASP A 1 95 ? -2.304 2.161 20.968 1.00 91.44 95 ASP A O 1
ATOM 795 N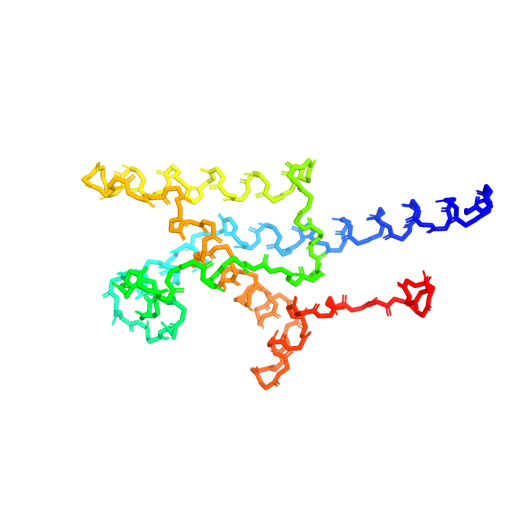 N . TYR A 1 96 ? -1.942 3.201 19.020 1.00 91.00 96 TYR A N 1
ATOM 796 C CA . TYR A 1 96 ? -1.907 1.984 18.222 1.00 91.00 96 TYR A CA 1
ATOM 797 C C . TYR A 1 96 ? -0.508 1.350 18.208 1.00 91.00 96 TYR A C 1
ATOM 799 O O . TYR A 1 96 ? 0.324 1.602 17.333 1.00 91.00 96 TYR A O 1
ATOM 807 N N . SER A 1 97 ? -0.259 0.474 19.183 1.00 85.56 97 SER A N 1
ATOM 808 C CA . SER A 1 97 ? 1.041 -0.179 19.413 1.00 85.56 97 SER A CA 1
ATOM 809 C C . SER A 1 97 ? 1.559 -1.018 18.236 1.00 85.56 97 SER A C 1
ATOM 811 O O . SER A 1 97 ? 2.769 -1.167 18.077 1.00 85.56 97 SER A O 1
ATOM 813 N N . ASN A 1 98 ? 0.668 -1.522 17.378 1.00 87.69 98 ASN A N 1
ATOM 814 C CA . ASN A 1 98 ? 1.012 -2.375 16.236 1.00 87.69 98 ASN A CA 1
ATOM 815 C C . ASN A 1 98 ? 1.185 -1.600 14.917 1.00 87.69 98 ASN A C 1
ATOM 817 O O . ASN A 1 98 ? 1.175 -2.205 13.848 1.00 87.69 98 ASN A O 1
ATOM 821 N N . GLY A 1 99 ? 1.355 -0.272 14.957 1.00 88.00 99 GLY A N 1
ATOM 822 C CA . GLY A 1 99 ? 1.402 0.566 13.751 1.00 88.00 99 GLY A CA 1
ATOM 823 C C . GLY A 1 99 ? 2.445 0.141 12.715 1.00 88.00 99 GLY A C 1
ATOM 824 O O . GLY A 1 99 ? 2.158 0.152 11.523 1.00 88.00 99 GLY A O 1
ATOM 825 N N . ALA A 1 100 ? 3.626 -0.305 13.152 1.00 86.81 100 ALA A N 1
ATOM 826 C CA . ALA A 1 100 ? 4.661 -0.791 12.239 1.00 86.81 100 ALA A CA 1
ATOM 827 C C . ALA A 1 100 ? 4.273 -2.106 11.546 1.00 86.81 100 ALA A C 1
ATOM 829 O O . ALA A 1 100 ? 4.391 -2.218 10.329 1.00 86.81 100 ALA A O 1
ATOM 830 N N . ASP A 1 101 ? 3.773 -3.078 12.309 1.00 89.12 101 ASP A N 1
ATOM 831 C CA . ASP A 1 101 ? 3.332 -4.370 11.777 1.00 89.12 101 ASP A CA 1
ATOM 832 C C . ASP A 1 101 ? 2.145 -4.202 10.817 1.00 89.12 101 ASP A C 1
ATOM 834 O O . ASP A 1 101 ? 2.113 -4.790 9.737 1.00 89.12 101 ASP A O 1
ATOM 838 N N . TYR A 1 102 ? 1.211 -3.322 11.167 1.00 91.75 102 TYR A N 1
ATOM 839 C CA . TYR A 1 102 ? 0.073 -2.983 10.325 1.00 91.75 102 TYR A CA 1
ATOM 840 C C . TYR A 1 102 ? 0.492 -2.268 9.031 1.00 91.75 102 TYR A C 1
ATOM 842 O O . TYR A 1 102 ? -0.015 -2.597 7.954 1.00 91.75 102 TYR A O 1
ATOM 850 N N . ALA A 1 103 ? 1.455 -1.340 9.107 1.00 91.19 103 ALA A N 1
ATOM 851 C CA . ALA A 1 103 ? 2.004 -0.678 7.927 1.00 91.19 103 ALA A CA 1
ATOM 852 C C . ALA A 1 103 ? 2.571 -1.700 6.928 1.00 91.19 103 ALA A C 1
ATOM 854 O O . ALA A 1 103 ? 2.262 -1.640 5.742 1.00 91.19 103 ALA A O 1
ATOM 855 N N . PHE A 1 104 ? 3.329 -2.684 7.417 1.00 87.38 104 PHE A N 1
ATOM 856 C CA . PHE A 1 104 ? 3.902 -3.748 6.590 1.00 87.38 104 PHE A CA 1
ATOM 857 C C . PHE A 1 104 ? 2.856 -4.716 6.026 1.00 87.38 104 PHE A C 1
ATOM 859 O O . PHE A 1 104 ? 2.882 -5.032 4.838 1.00 87.38 104 PHE A O 1
ATOM 866 N N . ARG A 1 105 ? 1.948 -5.223 6.865 1.00 87.88 105 ARG A N 1
ATOM 867 C CA . ARG A 1 105 ? 1.042 -6.323 6.488 1.00 87.88 105 ARG A CA 1
ATOM 868 C C . ARG A 1 105 ? -0.183 -5.868 5.708 1.00 87.88 105 ARG A C 1
ATOM 870 O O . ARG A 1 105 ? -0.715 -6.656 4.924 1.00 87.88 105 ARG A O 1
ATOM 877 N N . VAL A 1 106 ? -0.622 -4.626 5.917 1.00 92.06 106 VAL A N 1
ATOM 878 C CA . VAL A 1 106 ? -1.860 -4.087 5.339 1.00 92.06 106 VAL A CA 1
ATOM 879 C C . VAL A 1 106 ? -1.573 -2.891 4.444 1.00 92.06 106 VAL A C 1
ATOM 881 O O . VAL A 1 106 ? -1.789 -2.983 3.238 1.00 92.06 106 VAL A O 1
ATOM 884 N N . TRP A 1 107 ? -1.068 -1.780 4.988 1.00 93.94 107 TRP A N 1
ATOM 885 C CA . TRP A 1 107 ? -0.963 -0.545 4.202 1.00 93.94 107 TRP A CA 1
ATOM 886 C C . TRP A 1 107 ? -0.012 -0.651 3.020 1.00 93.94 107 TRP A C 1
ATOM 888 O O . TRP A 1 107 ? -0.342 -0.156 1.951 1.00 93.94 107 TRP A O 1
ATOM 898 N N . MET A 1 108 ? 1.137 -1.301 3.178 1.00 90.56 108 MET A N 1
ATOM 899 C CA . MET A 1 108 ? 2.125 -1.388 2.112 1.00 90.56 108 MET A CA 1
ATOM 900 C C . MET A 1 108 ? 1.579 -2.142 0.880 1.00 90.56 108 MET A C 1
ATOM 902 O O . MET A 1 108 ? 1.597 -1.569 -0.212 1.00 90.56 108 MET A O 1
ATOM 906 N N . PRO A 1 109 ? 1.012 -3.361 1.004 1.00 90.19 109 PRO A N 1
ATOM 907 C CA . PRO A 1 109 ? 0.326 -4.017 -0.107 1.00 90.19 109 PRO A CA 1
ATOM 908 C C . PRO A 1 109 ? -0.795 -3.165 -0.718 1.00 90.19 109 PRO A C 1
ATOM 910 O O . PRO A 1 109 ? -0.855 -2.997 -1.936 1.00 90.19 109 PRO A O 1
ATOM 913 N N . GLU A 1 110 ? -1.669 -2.583 0.100 1.00 92.62 110 GLU A N 1
ATOM 914 C CA . GLU A 1 110 ? -2.805 -1.812 -0.417 1.00 92.62 110 GLU A CA 1
ATOM 915 C C . GLU A 1 110 ? -2.354 -0.520 -1.124 1.00 92.62 110 GLU A C 1
ATOM 917 O O . GLU A 1 110 ? -2.884 -0.174 -2.179 1.00 92.62 110 GLU A O 1
ATOM 922 N N . ALA A 1 111 ? -1.283 0.124 -0.656 1.00 93.25 111 ALA A N 1
ATOM 923 C CA . ALA A 1 111 ? -0.664 1.262 -1.331 1.00 93.25 111 ALA A CA 1
ATOM 924 C C . ALA A 1 111 ? -0.091 0.879 -2.701 1.00 93.25 111 ALA A C 1
ATOM 926 O O . ALA A 1 111 ? -0.227 1.635 -3.663 1.00 93.25 111 ALA A O 1
ATOM 927 N N . ILE A 1 112 ? 0.515 -0.308 -2.822 1.00 90.31 112 ILE A N 1
ATOM 928 C CA . ILE A 1 112 ? 1.002 -0.819 -4.109 1.00 90.31 112 ILE A CA 1
ATOM 929 C C . ILE A 1 112 ? -0.170 -1.031 -5.073 1.00 90.31 112 ILE A C 1
ATOM 931 O O . ILE A 1 112 ? -0.075 -0.616 -6.231 1.00 90.31 112 ILE A O 1
ATOM 935 N N . LYS A 1 113 ? -1.275 -1.643 -4.624 1.00 91.00 113 LYS A N 1
ATOM 936 C CA . LYS A 1 113 ? -2.473 -1.834 -5.465 1.00 91.00 113 LYS A CA 1
ATOM 937 C C . LYS A 1 113 ? -3.029 -0.505 -5.940 1.00 91.00 113 LYS A C 1
ATOM 939 O O . LYS A 1 113 ? -3.247 -0.329 -7.138 1.00 91.00 113 LYS A O 1
ATOM 944 N N . GLU A 1 114 ? -3.192 0.439 -5.022 1.00 94.25 114 GLU A N 1
ATOM 945 C CA . GLU A 1 114 ? -3.727 1.758 -5.330 1.00 94.25 114 GLU A CA 1
ATOM 946 C C . GLU A 1 114 ? -2.810 2.512 -6.306 1.00 94.25 114 GLU A C 1
ATOM 948 O O . GLU A 1 114 ? -3.269 3.062 -7.310 1.00 94.25 114 GLU A O 1
ATOM 953 N N . ALA A 1 115 ? -1.490 2.442 -6.114 1.00 92.12 115 ALA A N 1
ATOM 954 C CA . ALA A 1 115 ? -0.523 3.025 -7.037 1.00 92.12 115 ALA A CA 1
ATOM 955 C C . ALA A 1 115 ? -0.571 2.377 -8.431 1.00 92.12 115 ALA A C 1
ATOM 957 O O . ALA A 1 115 ? -0.521 3.082 -9.442 1.00 92.12 115 ALA A O 1
ATOM 958 N N . LEU A 1 116 ? -0.699 1.050 -8.524 1.00 90.12 116 LEU A N 1
ATOM 959 C CA . LEU A 1 116 ? -0.867 0.352 -9.803 1.00 90.12 116 LEU A CA 1
ATOM 960 C C . LEU A 1 116 ? -2.177 0.754 -10.497 1.00 90.12 116 LEU A C 1
ATOM 962 O O . LEU A 1 116 ? -2.187 0.997 -11.709 1.00 90.12 116 LEU A O 1
ATOM 966 N N . ARG A 1 117 ? -3.264 0.888 -9.736 1.00 91.94 117 ARG A N 1
ATOM 967 C CA . ARG A 1 117 ? -4.576 1.314 -10.231 1.00 91.94 117 ARG A CA 1
ATOM 968 C C . ARG A 1 117 ? -4.540 2.743 -10.765 1.00 91.94 117 ARG A C 1
ATOM 970 O O . ARG A 1 117 ? -5.023 2.994 -11.865 1.00 91.94 117 ARG A O 1
ATOM 977 N N . VAL A 1 118 ? -3.929 3.677 -10.040 1.00 92.94 118 VAL A N 1
ATOM 978 C CA . VAL A 1 118 ? -3.960 5.108 -10.383 1.00 92.94 118 VAL A CA 1
ATOM 979 C C . VAL A 1 118 ? -2.864 5.493 -11.376 1.00 92.94 118 VAL A C 1
ATOM 981 O O . VAL A 1 118 ? -3.138 6.130 -12.394 1.00 92.94 118 VAL A O 1
ATOM 984 N N . VAL A 1 119 ? -1.618 5.086 -11.129 1.00 89.44 119 VAL A N 1
ATOM 985 C CA . VAL A 1 119 ? -0.461 5.503 -11.940 1.00 89.44 119 VAL A CA 1
ATOM 986 C C . VAL A 1 119 ? -0.333 4.661 -13.206 1.00 89.44 119 VAL A C 1
ATOM 988 O O . VAL A 1 119 ? -0.053 5.196 -14.280 1.00 89.44 119 VAL A O 1
ATOM 991 N N . LYS A 1 120 ? -0.507 3.340 -13.092 1.00 85.50 120 LYS A N 1
ATOM 992 C CA . LYS A 1 120 ? -0.337 2.398 -14.213 1.00 85.50 120 LYS A CA 1
ATOM 993 C C . LYS A 1 120 ? -1.666 2.012 -14.868 1.00 85.50 120 LYS A C 1
ATOM 995 O O . LYS A 1 120 ? -1.635 1.355 -15.905 1.00 85.50 120 LYS A O 1
ATOM 1000 N N . LYS A 1 121 ? -2.807 2.461 -14.324 1.00 89.06 121 LYS A N 1
ATOM 1001 C CA . LYS A 1 121 ? -4.158 2.176 -14.842 1.00 89.06 121 LYS A CA 1
ATOM 1002 C C . LYS A 1 121 ? -4.427 0.676 -14.983 1.00 89.06 121 LYS A C 1
ATOM 1004 O O . LYS A 1 121 ? -5.095 0.245 -15.923 1.00 89.06 121 LYS A O 1
ATOM 1009 N N . VAL A 1 122 ? -3.872 -0.127 -14.072 1.00 87.88 122 VAL A N 1
ATOM 1010 C CA . VAL A 1 122 ? -4.082 -1.578 -14.067 1.00 87.88 122 VAL A CA 1
ATOM 1011 C C . VAL A 1 122 ? -5.547 -1.858 -13.701 1.00 87.88 122 VAL A C 1
ATOM 1013 O O . VAL A 1 122 ? -6.017 -1.335 -12.690 1.00 87.88 122 VAL A O 1
ATOM 1016 N N . PRO A 1 123 ? -6.286 -2.655 -14.496 1.00 87.50 123 PRO A N 1
ATOM 1017 C CA . PRO A 1 123 ? -7.661 -3.020 -14.169 1.00 87.50 123 PRO A CA 1
ATOM 1018 C C . PRO A 1 123 ? -7.740 -3.816 -12.866 1.00 87.50 123 PRO A C 1
ATOM 1020 O O . PRO A 1 123 ? -6.896 -4.680 -12.639 1.00 87.50 123 PRO A O 1
ATOM 1023 N N . GLU A 1 124 ? -8.811 -3.616 -12.095 1.00 86.31 124 GLU A N 1
ATOM 1024 C CA . GLU A 1 124 ? -9.055 -4.278 -10.801 1.00 86.31 124 GLU A CA 1
ATOM 1025 C C . GLU A 1 124 ? -8.810 -5.796 -10.854 1.00 86.31 124 GLU A C 1
ATOM 1027 O O . GLU A 1 124 ? -8.013 -6.343 -10.099 1.00 86.31 124 GLU A O 1
ATOM 1032 N N . SER A 1 125 ? -9.390 -6.459 -11.862 1.00 88.00 125 SER A N 1
ATOM 1033 C CA . SER A 1 125 ? -9.240 -7.905 -12.116 1.00 88.00 125 SER A CA 1
ATOM 1034 C C . SER A 1 125 ? -7.796 -8.411 -12.276 1.00 88.00 125 SER A C 1
ATOM 1036 O O . SER A 1 125 ? -7.569 -9.617 -12.226 1.00 88.00 125 SER A O 1
ATOM 1038 N N . LYS A 1 126 ? -6.825 -7.518 -12.502 1.00 85.50 126 LYS A N 1
ATOM 1039 C CA . LYS A 1 126 ? -5.408 -7.836 -12.729 1.00 85.50 126 LYS A CA 1
ATOM 1040 C C . LYS A 1 126 ? -4.483 -7.300 -11.636 1.00 85.50 126 LYS A C 1
ATOM 1042 O O . LYS A 1 126 ? -3.281 -7.538 -11.721 1.00 85.50 126 LYS A O 1
ATOM 1047 N N . LEU A 1 127 ? -4.998 -6.586 -10.632 1.00 84.69 127 LEU A N 1
ATOM 1048 C CA . LEU A 1 127 ? -4.166 -5.981 -9.587 1.00 84.69 127 LEU A CA 1
ATOM 1049 C C . LEU A 1 127 ? -3.442 -7.035 -8.750 1.00 84.69 127 LEU A C 1
ATOM 1051 O O . LEU A 1 127 ? -2.236 -6.921 -8.554 1.00 84.69 127 LEU A O 1
ATOM 1055 N N . GLU A 1 128 ? -4.142 -8.091 -8.334 1.00 82.94 128 GLU A N 1
ATOM 1056 C CA . GLU A 1 128 ? -3.534 -9.197 -7.581 1.00 82.94 128 GLU A CA 1
ATOM 1057 C C . GLU A 1 128 ? -2.463 -9.925 -8.401 1.00 82.94 128 GLU A C 1
ATOM 1059 O O . GLU A 1 128 ? -1.393 -10.262 -7.897 1.00 82.94 128 GLU A O 1
ATOM 1064 N N . GLU A 1 129 ? -2.698 -10.134 -9.698 1.00 81.69 129 GLU A N 1
ATOM 1065 C CA . GLU A 1 129 ? -1.687 -10.732 -10.570 1.00 81.69 129 GLU A CA 1
ATOM 1066 C C . GLU A 1 129 ? -0.459 -9.820 -10.714 1.00 81.69 129 GLU A C 1
ATOM 1068 O O . GLU A 1 129 ? 0.670 -10.292 -10.580 1.00 81.69 129 GLU A O 1
ATOM 1073 N N . ALA A 1 130 ? -0.669 -8.521 -10.940 1.00 80.31 130 ALA A N 1
ATOM 1074 C CA . ALA A 1 130 ? 0.401 -7.536 -11.080 1.00 80.31 130 ALA A CA 1
ATOM 1075 C C . ALA A 1 130 ? 1.206 -7.353 -9.782 1.00 80.31 130 ALA A C 1
ATOM 1077 O O . ALA A 1 130 ? 2.417 -7.142 -9.831 1.00 80.31 130 ALA A O 1
ATOM 1078 N N . MET A 1 131 ? 0.554 -7.473 -8.625 1.00 79.88 131 MET A N 1
ATOM 1079 C CA . MET A 1 131 ? 1.207 -7.486 -7.319 1.00 79.88 131 MET A CA 1
ATOM 1080 C C . MET A 1 131 ? 2.046 -8.753 -7.114 1.00 79.88 131 MET A C 1
ATOM 1082 O O . MET A 1 131 ? 3.128 -8.682 -6.544 1.00 79.88 131 MET A O 1
ATOM 1086 N N . ASN A 1 132 ? 1.590 -9.917 -7.572 1.00 75.12 132 ASN A N 1
ATOM 1087 C CA . ASN A 1 132 ? 2.308 -11.169 -7.330 1.00 75.12 132 ASN A CA 1
ATOM 1088 C C . ASN A 1 132 ? 3.459 -11.407 -8.316 1.00 75.12 132 ASN A C 1
ATOM 1090 O O . ASN A 1 132 ? 4.521 -11.872 -7.908 1.00 75.12 132 ASN A O 1
ATOM 1094 N N . LYS A 1 133 ? 3.261 -11.076 -9.596 1.00 68.12 133 LYS A N 1
ATOM 1095 C CA . LYS A 1 133 ? 4.208 -11.365 -10.688 1.00 68.12 133 LYS A CA 1
ATOM 1096 C C . LYS A 1 133 ? 5.035 -10.159 -11.136 1.00 68.12 133 LYS A C 1
ATOM 1098 O O . LYS A 1 133 ? 5.851 -10.295 -12.031 1.00 68.12 133 LYS A O 1
ATOM 1103 N N . GLY A 1 134 ? 4.790 -8.977 -10.576 1.00 64.19 134 GLY A N 1
ATOM 1104 C CA . GLY A 1 134 ? 5.379 -7.735 -11.065 1.00 64.19 134 GLY A CA 1
ATOM 1105 C C . GLY A 1 134 ? 4.745 -7.232 -12.366 1.00 64.19 134 GLY A C 1
ATOM 1106 O O . GLY A 1 134 ? 4.214 -7.978 -13.191 1.00 64.19 134 GLY A O 1
ATOM 1107 N N . TYR A 1 135 ? 4.771 -5.912 -12.550 1.00 53.50 135 TYR A N 1
ATOM 1108 C CA . TYR A 1 135 ? 4.243 -5.263 -13.748 1.00 53.50 135 TYR A CA 1
ATOM 1109 C C . TYR A 1 135 ? 5.380 -5.000 -14.740 1.00 53.50 135 TYR A C 1
ATOM 1111 O O . TYR A 1 135 ? 6.206 -4.120 -14.512 1.00 53.50 135 TYR A O 1
ATOM 1119 N N . GLY A 1 136 ? 5.399 -5.740 -15.853 1.00 54.06 136 GLY A N 1
ATOM 1120 C CA . GLY A 1 136 ? 6.371 -5.541 -16.933 1.00 54.06 136 GLY A CA 1
ATOM 1121 C C . GLY A 1 136 ? 7.630 -6.408 -16.861 1.00 54.06 136 GLY A C 1
ATOM 1122 O O . GLY A 1 136 ? 8.653 -5.996 -17.402 1.00 54.06 136 GLY A O 1
ATOM 1123 N N . GLU A 1 137 ? 7.572 -7.596 -16.243 1.00 48.69 137 GLU A N 1
ATOM 1124 C CA . GLU A 1 137 ? 8.686 -8.551 -16.309 1.00 48.69 137 GLU A CA 1
ATOM 1125 C C . GLU A 1 137 ? 9.072 -8.833 -17.763 1.00 48.69 137 GLU A C 1
ATOM 1127 O O . GLU A 1 137 ? 8.275 -9.324 -18.573 1.00 48.69 137 GLU A O 1
ATOM 1132 N N . THR A 1 138 ? 10.321 -8.532 -18.101 1.00 41.41 138 THR A N 1
ATOM 1133 C CA . THR A 1 138 ? 10.875 -8.979 -19.378 1.00 41.41 138 THR A CA 1
ATOM 1134 C C . THR A 1 138 ? 11.190 -10.470 -19.267 1.00 41.41 138 THR A C 1
ATOM 1136 O O . THR A 1 138 ? 11.592 -10.952 -18.213 1.00 41.41 138 THR A O 1
ATOM 1139 N N . LEU A 1 139 ? 11.033 -11.225 -20.363 1.00 39.41 139 LEU A N 1
ATOM 1140 C CA . LEU A 1 139 ? 11.273 -12.683 -20.441 1.00 39.41 139 LEU A CA 1
ATOM 1141 C C . LEU A 1 139 ? 12.615 -13.154 -19.835 1.00 39.41 139 LEU A C 1
ATOM 1143 O O . LEU A 1 139 ? 12.775 -14.331 -19.524 1.00 39.41 139 LEU A O 1
ATOM 1147 N N . THR A 1 140 ? 13.576 -12.246 -19.679 1.00 42.75 140 THR A N 1
ATOM 1148 C CA . THR A 1 140 ? 14.886 -12.448 -19.053 1.00 42.75 140 THR A CA 1
ATOM 1149 C C . THR A 1 140 ? 14.851 -12.727 -17.549 1.00 42.75 140 THR A C 1
ATOM 1151 O O . THR A 1 140 ? 15.820 -13.275 -17.042 1.00 42.75 140 THR A O 1
ATOM 1154 N N . GLU A 1 141 ? 13.772 -12.376 -16.852 1.00 41.50 141 GLU A N 1
ATOM 1155 C CA . GLU A 1 141 ? 13.666 -12.466 -15.384 1.00 41.50 141 GLU A CA 1
ATOM 1156 C C . GLU A 1 141 ? 12.959 -13.753 -14.919 1.00 41.50 141 GLU A C 1
ATOM 1158 O O . GLU A 1 141 ? 12.880 -14.032 -13.731 1.00 41.50 141 GLU A O 1
ATOM 1163 N N . LYS A 1 142 ? 12.496 -14.582 -15.867 1.00 43.81 142 LYS A N 1
ATOM 1164 C CA . LYS A 1 142 ? 11.798 -15.857 -15.621 1.00 43.81 142 LYS A CA 1
ATOM 1165 C C . LYS A 1 142 ? 12.715 -17.085 -15.491 1.00 43.81 142 LYS A C 1
ATOM 1167 O O . LYS A 1 142 ? 12.219 -18.205 -15.610 1.00 43.81 142 LYS A O 1
ATOM 1172 N N . LYS A 1 143 ? 14.030 -16.914 -15.340 1.00 37.81 143 LYS A N 1
ATOM 1173 C CA . LYS A 1 143 ? 14.987 -18.034 -15.310 1.00 37.81 143 LYS A CA 1
ATOM 1174 C C . LYS A 1 143 ? 15.767 -18.119 -14.016 1.00 37.81 143 LYS A C 1
ATOM 1176 O O . LYS A 1 143 ? 16.322 -17.077 -13.615 1.00 37.81 143 LYS A O 1
#

Foldseek 3Di:
DDPVLVVVVVVVVVVLVVVCPQLLVQLLDPVLVVVLVCCVVVVDDDVLSVLCVDPVSLVVLQQPACASDRPPVPPPSLVVSLVSQLVVCCVVPVVPPCSSSCSRRPSSLSSSLVSCCPVVVDDPVCSVVCGRHNDPDDPSVVD